Protein AF-A0A2Z6NM88-F1 (afdb_monomer_lite)

Structure (mmCIF, N/CA/C/O backbone):
data_AF-A0A2Z6NM88-F1
#
_entry.id   AF-A0A2Z6NM88-F1
#
loop_
_atom_site.group_PDB
_atom_site.id
_atom_site.type_symbol
_atom_site.label_atom_id
_atom_site.label_alt_id
_atom_site.label_comp_id
_atom_site.label_asym_id
_atom_site.label_entity_id
_atom_site.label_seq_id
_atom_site.pdbx_PDB_ins_code
_atom_site.Cartn_x
_atom_site.Cartn_y
_atom_site.Cartn_z
_atom_site.occupancy
_atom_site.B_iso_or_equiv
_atom_site.auth_seq_id
_atom_site.auth_comp_id
_atom_site.auth_asym_id
_atom_site.auth_atom_id
_atom_site.pdbx_PDB_model_num
ATOM 1 N N . MET A 1 1 ? -2.345 -13.413 14.973 1.00 32.59 1 MET A N 1
ATOM 2 C CA . MET A 1 1 ? -2.872 -14.094 13.772 1.00 32.59 1 MET A CA 1
ATOM 3 C C . MET A 1 1 ? -1.934 -13.767 12.623 1.00 32.59 1 MET A C 1
ATOM 5 O O . MET A 1 1 ? -1.851 -12.606 12.249 1.00 32.59 1 MET A O 1
ATOM 9 N N . LYS A 1 2 ? -1.130 -14.736 12.167 1.00 24.94 2 LYS A N 1
ATOM 10 C CA . LYS A 1 2 ? -0.251 -14.564 11.001 1.00 24.94 2 LYS A CA 1
ATOM 11 C C . LYS A 1 2 ? -1.154 -14.510 9.769 1.00 24.94 2 LYS A C 1
ATOM 13 O O . LYS A 1 2 ? -1.840 -15.488 9.492 1.00 24.94 2 LYS A O 1
ATOM 18 N N . SER A 1 3 ? -1.208 -13.373 9.083 1.00 33.69 3 SER A N 1
ATOM 19 C CA . SER A 1 3 ? -1.863 -13.277 7.782 1.00 33.69 3 SER A CA 1
ATOM 20 C C . SER A 1 3 ? -1.026 -14.078 6.792 1.00 33.69 3 SER A C 1
ATOM 22 O O . SER A 1 3 ? 0.010 -13.599 6.333 1.00 33.69 3 SER A O 1
ATOM 24 N N . GLN A 1 4 ? -1.430 -15.320 6.513 1.00 36.69 4 GLN A N 1
ATOM 25 C CA . GLN A 1 4 ? -1.002 -15.981 5.288 1.00 36.69 4 GLN A CA 1
ATOM 26 C C . GLN A 1 4 ? -1.404 -15.052 4.150 1.00 36.69 4 GLN A C 1
ATOM 28 O O . GLN A 1 4 ? -2.580 -14.725 3.990 1.00 36.69 4 GLN A O 1
ATOM 33 N N . GLN A 1 5 ? -0.397 -14.550 3.449 1.00 42.50 5 GLN A N 1
ATOM 34 C CA . GLN A 1 5 ? -0.547 -13.806 2.216 1.00 42.50 5 GLN A CA 1
ATOM 35 C C . GLN A 1 5 ? -1.149 -14.801 1.221 1.00 42.50 5 GLN A C 1
ATOM 37 O O . GLN A 1 5 ? -0.443 -15.602 0.621 1.00 42.50 5 GLN A O 1
ATOM 42 N N . VAL A 1 6 ? -2.480 -14.876 1.192 1.00 43.03 6 VAL A N 1
ATOM 43 C CA . VAL A 1 6 ? -3.193 -15.637 0.173 1.00 43.03 6 VAL A CA 1
ATOM 44 C C . VAL A 1 6 ? -2.813 -14.971 -1.138 1.00 43.03 6 VAL A C 1
ATOM 46 O O . VAL A 1 6 ? -2.945 -13.751 -1.255 1.00 43.03 6 VAL A O 1
ATOM 49 N N . ASP A 1 7 ? -2.294 -15.765 -2.067 1.00 54.38 7 ASP A N 1
ATOM 50 C CA . ASP A 1 7 ? -1.793 -15.364 -3.383 1.00 54.38 7 ASP A CA 1
ATOM 51 C C . ASP A 1 7 ? -2.970 -14.949 -4.289 1.00 54.38 7 ASP A C 1
ATOM 53 O O . ASP A 1 7 ? -3.319 -15.575 -5.287 1.00 54.38 7 ASP A O 1
ATOM 57 N N . VAL A 1 8 ? -3.712 -13.936 -3.845 1.00 58.94 8 VAL A N 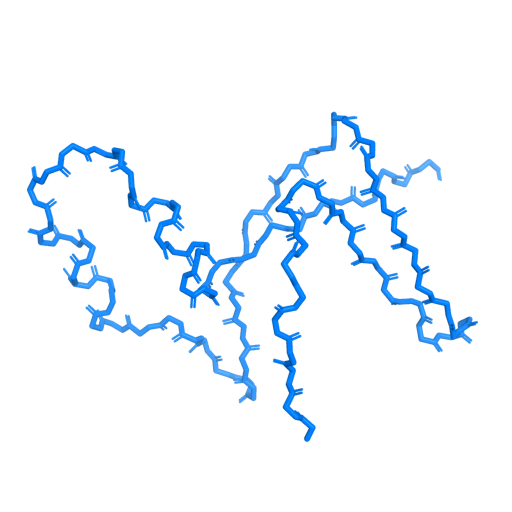1
ATOM 58 C CA . VAL A 1 8 ? -4.860 -13.390 -4.553 1.00 58.94 8 VAL A CA 1
ATOM 59 C C . VAL A 1 8 ? -4.302 -12.463 -5.619 1.00 58.94 8 VAL A C 1
ATOM 61 O O . VAL A 1 8 ? -3.696 -11.439 -5.303 1.00 58.94 8 VAL A O 1
ATOM 64 N N . ASN A 1 9 ? -4.515 -12.830 -6.883 1.00 61.44 9 ASN A N 1
ATOM 65 C CA . ASN A 1 9 ? -4.130 -12.013 -8.028 1.00 61.44 9 ASN A CA 1
ATOM 66 C C . ASN A 1 9 ? -4.643 -10.569 -7.842 1.00 61.44 9 ASN A C 1
ATOM 68 O O . ASN A 1 9 ? -5.790 -10.362 -7.442 1.00 61.44 9 ASN A O 1
ATOM 72 N N . THR A 1 10 ? -3.816 -9.566 -8.162 1.00 64.81 10 THR A N 1
ATOM 73 C CA . THR A 1 10 ? -4.121 -8.125 -7.978 1.00 64.81 10 THR A CA 1
ATOM 74 C C . THR A 1 10 ? -5.390 -7.689 -8.737 1.00 64.81 10 THR A C 1
ATOM 76 O O . THR A 1 10 ? -5.986 -6.642 -8.469 1.00 64.81 10 THR A O 1
ATOM 79 N N . GLU A 1 11 ? -5.833 -8.501 -9.694 1.00 67.56 11 GLU A N 1
ATOM 80 C CA . GLU A 1 11 ? -7.056 -8.312 -10.474 1.00 67.56 11 GLU A CA 1
ATOM 81 C C . GLU A 1 11 ? -8.342 -8.649 -9.705 1.00 67.56 11 GLU A C 1
ATOM 83 O O . GLU A 1 11 ? -9.420 -8.162 -10.056 1.00 67.56 11 GLU A O 1
ATOM 88 N N . VAL A 1 12 ? -8.240 -9.430 -8.630 1.00 70.75 12 VAL A N 1
ATOM 89 C CA . VAL A 1 12 ? -9.377 -9.879 -7.830 1.00 70.75 12 VAL A CA 1
ATOM 90 C C . VAL A 1 12 ? -9.606 -8.908 -6.673 1.00 70.75 12 VAL A C 1
ATOM 92 O O . VAL A 1 12 ? -8.760 -8.712 -5.805 1.00 70.75 12 VAL A O 1
ATOM 95 N N . GLY A 1 13 ? -10.784 -8.285 -6.645 1.00 72.94 13 GLY A N 1
ATOM 96 C CA . GLY A 1 13 ? -11.186 -7.400 -5.553 1.00 72.94 13 GLY A CA 1
ATOM 97 C C . GLY A 1 13 ? -11.919 -8.177 -4.465 1.00 72.94 13 GLY A C 1
ATOM 98 O O . GLY A 1 13 ? -12.943 -8.790 -4.753 1.00 72.94 13 GLY A O 1
ATOM 99 N N . VAL A 1 14 ? -11.449 -8.109 -3.219 1.00 77.56 14 VAL A N 1
ATOM 100 C CA . VAL A 1 14 ? -12.114 -8.732 -2.064 1.00 77.56 14 VAL A CA 1
ATOM 101 C C . VAL A 1 14 ? -12.650 -7.644 -1.139 1.00 77.56 14 VAL A C 1
ATOM 103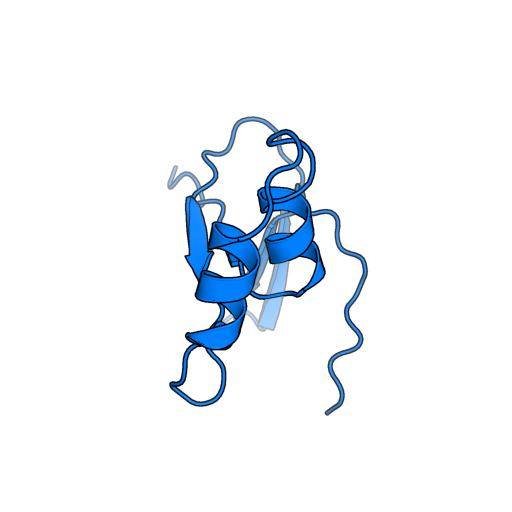 O O . VAL A 1 14 ? -11.913 -6.755 -0.718 1.00 77.56 14 VAL A O 1
ATOM 106 N N . VAL A 1 15 ? -13.941 -7.705 -0.817 1.00 81.06 15 VAL A N 1
ATOM 107 C CA . VAL A 1 15 ? -14.600 -6.774 0.106 1.00 81.06 15 VAL A CA 1
ATOM 108 C C . VAL A 1 15 ? -15.201 -7.565 1.255 1.00 81.06 15 VAL A C 1
ATOM 110 O O . VAL A 1 15 ? -16.035 -8.440 1.036 1.00 81.06 15 VAL A O 1
ATOM 113 N N . ARG A 1 16 ? -14.806 -7.237 2.486 1.00 81.00 16 ARG A N 1
ATOM 114 C CA . ARG A 1 16 ? -15.426 -7.791 3.691 1.00 81.00 16 ARG A CA 1
ATOM 115 C C . ARG A 1 16 ? -16.543 -6.873 4.166 1.00 81.00 16 ARG A C 1
ATOM 117 O O . ARG A 1 16 ? -16.293 -5.718 4.502 1.00 81.00 16 ARG A O 1
ATOM 124 N N . ASP A 1 17 ? -17.750 -7.412 4.230 1.00 81.81 17 ASP A N 1
ATOM 125 C CA . ASP A 1 17 ? -18.899 -6.761 4.841 1.00 81.81 17 ASP A CA 1
ATOM 126 C C . ASP A 1 17 ? -19.006 -7.222 6.302 1.00 81.81 17 ASP A C 1
ATOM 128 O O . ASP A 1 17 ? -19.327 -8.375 6.591 1.00 81.81 17 ASP A O 1
ATOM 132 N N . VAL A 1 18 ? -18.654 -6.343 7.243 1.00 84.12 18 VAL A N 1
ATOM 133 C CA . VAL A 1 18 ? -18.598 -6.699 8.673 1.00 84.12 18 VAL A CA 1
ATOM 134 C C . VAL A 1 18 ? -19.999 -6.848 9.266 1.00 84.12 18 VAL A C 1
ATOM 136 O O . VAL A 1 18 ? -20.200 -7.711 10.119 1.00 84.12 18 VAL A O 1
ATOM 139 N N . GLY A 1 19 ? -20.961 -6.046 8.800 1.00 87.69 19 GLY A N 1
ATOM 140 C CA . GLY A 1 19 ? -22.337 -6.082 9.293 1.00 87.69 19 GLY A CA 1
ATOM 141 C C . GLY A 1 19 ? -23.053 -7.358 8.870 1.00 87.69 19 GLY A C 1
ATOM 142 O O . GLY A 1 19 ? -23.680 -8.018 9.694 1.00 87.69 19 GLY A O 1
ATOM 143 N N . LEU A 1 20 ? -22.880 -7.750 7.607 1.00 90.62 20 LEU A N 1
ATOM 144 C CA . LEU A 1 20 ? -23.480 -8.970 7.060 1.00 90.62 20 LEU A CA 1
ATOM 145 C C . LEU A 1 20 ? -22.655 -10.232 7.341 1.00 90.62 20 LEU A C 1
ATOM 147 O O . LEU A 1 20 ? -23.115 -11.337 7.079 1.00 90.62 20 LEU A O 1
ATOM 151 N N . ARG A 1 21 ? -21.444 -10.083 7.897 1.00 88.25 21 ARG A N 1
ATOM 152 C CA . ARG A 1 21 ? -20.465 -11.170 8.087 1.00 88.25 21 ARG A CA 1
ATOM 153 C C . ARG A 1 21 ? -20.132 -11.903 6.781 1.00 88.25 21 ARG A C 1
ATOM 155 O O . ARG A 1 21 ? -19.791 -13.082 6.796 1.00 88.25 21 ARG A O 1
ATOM 162 N N . GLU A 1 22 ? -20.173 -11.187 5.663 1.00 87.44 22 GLU A N 1
ATOM 163 C CA . GLU A 1 22 ? -19.933 -11.723 4.324 1.00 87.44 22 GLU A CA 1
ATOM 164 C C . GLU A 1 22 ? -18.572 -11.290 3.774 1.00 87.44 22 GLU A C 1
ATOM 166 O O . GLU A 1 22 ? -18.031 -10.229 4.102 1.00 87.44 22 GLU A O 1
ATOM 171 N N . VAL A 1 23 ? -18.036 -12.097 2.862 1.00 83.56 23 VAL A N 1
ATOM 172 C CA . VAL A 1 23 ? -16.904 -11.731 2.008 1.00 83.56 23 VAL A CA 1
ATOM 173 C C . VAL A 1 23 ? -17.380 -11.792 0.563 1.00 83.56 23 VAL A C 1
ATOM 175 O O . VAL A 1 23 ? -17.884 -12.817 0.116 1.00 83.56 23 VAL A O 1
ATOM 178 N N . ARG A 1 24 ? -17.226 -10.691 -0.172 1.00 84.31 24 ARG A N 1
ATOM 179 C CA . ARG A 1 24 ? -17.596 -10.585 -1.587 1.00 84.31 24 ARG A CA 1
ATOM 180 C C . ARG A 1 24 ? -16.333 -10.542 -2.431 1.00 84.31 24 ARG A C 1
ATOM 182 O O . ARG A 1 24 ? -15.476 -9.685 -2.211 1.00 84.31 24 ARG A O 1
ATOM 189 N N . ILE A 1 25 ? -16.232 -11.463 -3.383 1.00 82.44 25 ILE A N 1
ATOM 190 C CA . ILE A 1 25 ? -15.107 -11.584 -4.310 1.00 82.44 25 ILE A CA 1
ATOM 191 C C . ILE A 1 25 ? -15.581 -11.118 -5.683 1.00 82.44 25 ILE A C 1
ATOM 193 O O . ILE A 1 25 ? -16.620 -11.553 -6.170 1.00 82.44 25 ILE A O 1
ATOM 197 N N . TYR A 1 26 ? -14.819 -10.219 -6.291 1.00 77.12 26 TYR A N 1
ATOM 198 C CA . TYR A 1 26 ? -15.136 -9.594 -7.565 1.00 77.12 26 TYR A CA 1
ATOM 199 C C . TYR A 1 26 ? -14.006 -9.847 -8.562 1.00 77.12 26 TYR A C 1
ATOM 201 O O . TYR A 1 26 ? -12.879 -9.384 -8.348 1.00 77.12 26 TYR A O 1
ATOM 209 N N . THR A 1 27 ? -14.319 -10.526 -9.663 1.00 74.38 27 THR A N 1
ATOM 210 C CA . THR A 1 27 ? -13.396 -10.863 -10.763 1.00 74.38 27 THR A CA 1
ATOM 211 C C . THR A 1 27 ? -13.724 -10.120 -12.063 1.00 74.38 27 THR A C 1
ATOM 213 O O . THR A 1 27 ? -13.119 -10.379 -13.095 1.00 74.38 27 THR A O 1
ATOM 216 N N . ASP A 1 28 ? -14.670 -9.179 -12.033 1.00 73.00 28 ASP A N 1
ATOM 217 C CA . ASP A 1 28 ? -15.126 -8.431 -13.201 1.00 73.00 28 ASP A CA 1
ATOM 218 C C . ASP A 1 28 ? -14.051 -7.473 -1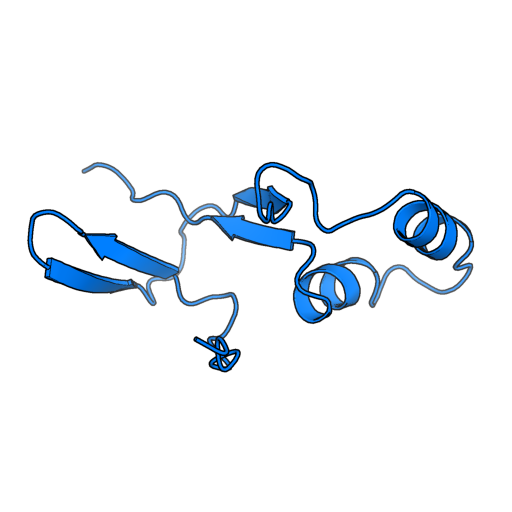3.742 1.00 73.00 28 ASP A C 1
ATOM 220 O O . ASP A 1 28 ? -13.435 -6.695 -12.995 1.00 73.00 28 ASP A O 1
ATOM 224 N N . TYR A 1 29 ? -13.855 -7.536 -15.062 1.00 64.38 29 TYR A N 1
ATOM 225 C CA . TYR A 1 29 ? -12.994 -6.658 -15.852 1.00 64.38 29 TYR A CA 1
ATOM 226 C C . TYR A 1 29 ? -13.618 -5.252 -16.000 1.00 64.38 29 TYR A C 1
ATOM 228 O O . TYR A 1 29 ? -14.834 -5.090 -15.954 1.00 64.38 29 TYR A O 1
ATOM 236 N N . GLY A 1 30 ? -12.794 -4.210 -16.178 1.00 69.81 30 GLY A N 1
ATOM 237 C CA . GLY A 1 30 ? -13.264 -2.839 -16.468 1.00 69.81 30 GLY A CA 1
ATOM 238 C C . GLY A 1 30 ? -13.473 -1.902 -15.266 1.00 69.81 30 GLY A C 1
ATOM 239 O O . GLY A 1 30 ? -13.880 -0.754 -15.436 1.00 69.81 30 GLY A O 1
ATOM 240 N N . ARG A 1 31 ? -13.161 -2.330 -14.038 1.00 71.06 31 ARG A N 1
ATOM 241 C CA . ARG A 1 31 ? -13.179 -1.447 -12.854 1.00 71.06 31 ARG A CA 1
ATOM 242 C C . ARG A 1 31 ? -11.963 -0.515 -12.842 1.00 71.06 31 ARG A C 1
ATOM 244 O O . ARG A 1 31 ? -10.847 -0.987 -13.016 1.00 71.06 31 ARG A O 1
ATOM 251 N N . CYS A 1 32 ? -12.110 0.777 -12.547 1.00 71.19 32 CYS A N 1
ATOM 252 C CA . CYS A 1 32 ? -10.941 1.656 -12.388 1.00 71.19 32 CYS A CA 1
ATOM 253 C C . CYS A 1 32 ? -10.098 1.241 -11.164 1.00 71.19 32 CYS A C 1
ATOM 255 O O . CYS A 1 32 ? -10.624 1.122 -10.053 1.00 71.19 32 CYS A O 1
ATOM 257 N N . SER A 1 33 ? -8.793 1.041 -11.359 1.00 74.94 33 SER A N 1
ATOM 258 C CA . SER A 1 33 ? -7.813 0.771 -10.301 1.00 74.94 33 SER A CA 1
ATOM 259 C C . SER A 1 33 ? -7.323 2.069 -9.660 1.00 74.94 33 SER A C 1
ATOM 261 O O . SER A 1 33 ? -6.888 2.981 -10.361 1.00 74.94 33 SER A O 1
ATOM 263 N N . ARG A 1 34 ? -7.370 2.158 -8.326 1.00 82.00 34 ARG A N 1
ATOM 264 C CA . ARG A 1 34 ? -6.733 3.233 -7.551 1.00 82.00 34 ARG A CA 1
ATOM 265 C C . ARG A 1 34 ? -5.675 2.631 -6.629 1.00 82.00 34 ARG A C 1
ATOM 267 O O . ARG A 1 34 ? -6.054 1.958 -5.670 1.00 82.00 34 ARG A O 1
ATOM 274 N N . PRO A 1 35 ? -4.379 2.822 -6.905 1.00 86.00 35 PRO A N 1
ATOM 275 C CA . PRO A 1 35 ? -3.346 2.338 -6.009 1.00 86.00 35 PRO A CA 1
ATOM 276 C C . PRO A 1 35 ? -3.306 3.158 -4.722 1.00 86.00 35 PRO A C 1
ATOM 278 O O . PRO A 1 35 ? -3.412 4.383 -4.751 1.00 86.00 35 PRO A O 1
ATOM 281 N N . LEU A 1 36 ? -3.148 2.469 -3.598 1.00 88.81 36 LEU A N 1
ATOM 282 C CA . LEU A 1 36 ? -3.068 3.045 -2.263 1.00 88.81 36 LEU A CA 1
ATOM 283 C C . LEU A 1 36 ? -1.896 2.425 -1.504 1.00 88.81 36 LEU A C 1
ATOM 285 O O . LEU A 1 36 ? -1.623 1.229 -1.640 1.00 88.81 36 LEU A O 1
ATOM 289 N N . PHE A 1 37 ? -1.236 3.223 -0.666 1.00 92.06 37 PHE A N 1
ATOM 290 C CA . PHE A 1 37 ? -0.219 2.712 0.247 1.00 92.06 37 PHE A CA 1
ATOM 291 C C . PHE A 1 37 ? -0.846 1.902 1.375 1.00 92.06 37 PHE A C 1
ATOM 293 O O . PHE A 1 37 ? -1.893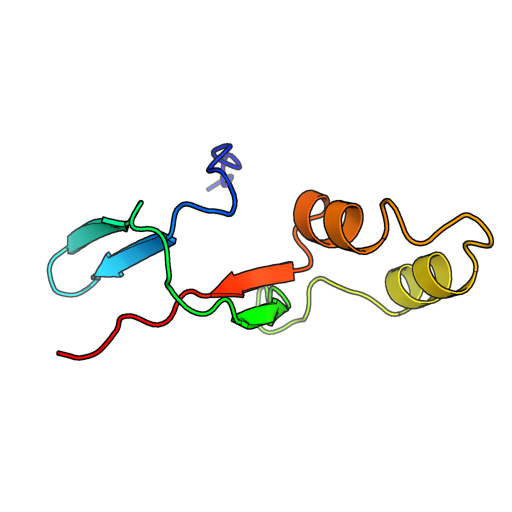 2.264 1.916 1.00 92.06 37 PHE A O 1
ATOM 300 N N . ILE A 1 38 ? -0.169 0.822 1.752 1.00 90.44 38 ILE A N 1
ATOM 301 C CA . ILE A 1 38 ? -0.596 -0.020 2.862 1.00 90.44 38 ILE A CA 1
ATOM 302 C C . ILE A 1 38 ? -0.141 0.611 4.183 1.00 90.44 38 ILE A C 1
ATOM 304 O O . ILE A 1 38 ? 1.006 1.041 4.345 1.00 90.44 38 ILE A O 1
ATOM 308 N N . VAL A 1 39 ? -1.074 0.664 5.132 1.00 91.81 39 VAL A N 1
ATOM 309 C CA . VAL A 1 39 ? -0.879 1.180 6.487 1.00 91.81 39 VAL A CA 1
ATOM 310 C C . VAL A 1 39 ? -1.060 0.031 7.473 1.00 91.81 39 VAL A C 1
ATOM 312 O O . VAL A 1 39 ? -2.067 -0.669 7.419 1.00 91.81 39 VAL A O 1
ATOM 315 N N . ASP A 1 40 ? -0.118 -0.124 8.401 1.00 91.25 40 ASP A N 1
ATOM 316 C CA . ASP A 1 40 ? -0.241 -1.010 9.562 1.00 91.25 40 ASP A CA 1
ATOM 317 C C . ASP A 1 40 ? -0.075 -0.197 10.848 1.00 91.25 40 ASP A C 1
ATOM 319 O O . ASP A 1 40 ? 0.811 0.653 10.945 1.00 91.25 40 ASP A O 1
ATOM 323 N N . LYS A 1 41 ? -0.942 -0.430 11.840 1.00 92.88 41 LYS A N 1
ATOM 324 C CA . LYS A 1 41 ? -0.935 0.277 13.139 1.00 92.88 41 LYS A CA 1
ATOM 325 C C . LYS A 1 41 ? -0.742 1.798 13.006 1.00 92.88 41 LYS A C 1
ATOM 327 O O . LYS A 1 41 ? 0.107 2.385 13.673 1.00 92.88 41 LYS A O 1
ATOM 332 N N . GLN A 1 42 ? -1.521 2.427 12.121 1.00 92.19 42 GLN A N 1
ATOM 333 C CA . GLN A 1 42 ? -1.472 3.873 11.836 1.00 92.19 42 GLN A CA 1
ATOM 334 C C . GLN A 1 42 ? -0.120 4.382 11.296 1.00 92.19 42 GLN A C 1
ATOM 336 O O . GLN A 1 42 ? 0.176 5.572 11.374 1.00 92.19 42 GLN A O 1
ATOM 341 N N . ARG A 1 43 ? 0.715 3.506 10.728 1.00 92.44 43 ARG A N 1
ATOM 342 C CA . ARG A 1 43 ? 1.981 3.869 10.083 1.00 92.44 43 ARG A CA 1
ATOM 343 C C . ARG A 1 43 ? 2.044 3.297 8.672 1.00 92.44 43 ARG A C 1
ATOM 345 O O . ARG A 1 43 ? 1.622 2.170 8.433 1.00 92.44 43 ARG A O 1
ATOM 352 N N . LEU A 1 44 ? 2.585 4.073 7.735 1.00 93.75 44 LEU A N 1
ATOM 353 C CA . LEU A 1 44 ? 2.865 3.591 6.382 1.00 93.75 44 LEU A CA 1
ATOM 354 C C . LEU A 1 44 ? 3.897 2.458 6.438 1.00 93.75 44 LEU A C 1
ATOM 356 O O . LEU A 1 44 ? 4.890 2.562 7.162 1.00 93.75 44 LEU A O 1
ATOM 360 N N . LEU A 1 45 ? 3.666 1.390 5.671 1.00 92.88 45 LEU A N 1
ATOM 361 C CA . LEU A 1 45 ? 4.629 0.291 5.564 1.00 92.88 45 LEU A CA 1
ATOM 362 C C . LEU A 1 45 ? 5.867 0.678 4.746 1.00 92.88 45 LEU A C 1
ATOM 364 O O . LEU A 1 45 ? 6.973 0.264 5.090 1.00 92.88 45 LEU A O 1
ATOM 368 N N . ILE A 1 46 ? 5.689 1.499 3.708 1.00 93.62 46 ILE A N 1
ATOM 369 C CA . ILE A 1 46 ? 6.792 2.049 2.915 1.00 93.62 46 ILE A CA 1
ATOM 370 C C . ILE A 1 46 ? 7.589 3.076 3.731 1.00 93.62 46 ILE A C 1
ATOM 372 O O . ILE A 1 46 ? 7.015 3.949 4.389 1.00 93.62 46 ILE A O 1
ATOM 376 N N . LYS A 1 47 ? 8.922 2.994 3.691 1.00 94.25 47 LYS A N 1
ATOM 377 C CA . LYS A 1 47 ? 9.829 3.896 4.414 1.00 94.25 47 LYS A CA 1
ATOM 378 C C . LYS A 1 47 ? 10.704 4.696 3.453 1.00 94.25 47 LYS A C 1
ATOM 380 O O . LYS A 1 47 ? 10.853 4.368 2.281 1.00 94.25 47 LYS A O 1
ATOM 385 N N . LYS A 1 48 ? 11.365 5.734 3.983 1.00 93.12 48 LYS A N 1
ATOM 386 C CA . LYS A 1 48 ? 12.302 6.575 3.213 1.00 93.12 48 LYS A CA 1
ATOM 387 C C . LYS A 1 48 ? 13.419 5.772 2.537 1.00 93.12 48 LYS A C 1
ATOM 389 O O . LYS A 1 48 ? 13.790 6.105 1.420 1.00 93.12 48 LYS A O 1
ATOM 394 N N . LYS A 1 49 ? 13.919 4.711 3.185 1.00 90.88 49 LYS A N 1
ATOM 395 C CA . LYS A 1 49 ? 14.934 3.826 2.591 1.00 90.88 49 LYS A CA 1
ATOM 396 C C . LYS A 1 49 ? 14.438 3.186 1.290 1.00 90.88 49 LYS A C 1
ATOM 398 O O . LYS A 1 49 ? 15.172 3.164 0.316 1.00 90.88 49 LYS A O 1
ATOM 403 N N . ASP A 1 50 ? 13.175 2.756 1.260 1.00 89.06 50 ASP A N 1
ATOM 404 C CA . ASP A 1 50 ? 12.595 2.051 0.118 1.00 89.06 50 ASP A CA 1
ATOM 405 C C . ASP A 1 50 ? 12.406 3.029 -1.049 1.00 89.06 50 ASP A C 1
ATOM 407 O O . ASP A 1 50 ? 12.639 2.684 -2.201 1.00 89.06 50 ASP A O 1
ATOM 411 N N . ILE A 1 51 ? 12.059 4.287 -0.746 1.00 89.31 51 ILE A N 1
ATOM 412 C CA . ILE A 1 51 ? 11.995 5.376 -1.733 1.00 89.31 51 ILE A CA 1
ATOM 413 C C . ILE A 1 51 ? 13.381 5.649 -2.326 1.00 89.31 51 ILE A C 1
ATOM 415 O O . ILE A 1 51 ? 13.505 5.815 -3.537 1.00 89.31 51 ILE A O 1
ATOM 419 N N . HIS A 1 52 ? 14.422 5.673 -1.494 1.00 89.44 52 HIS A N 1
ATOM 420 C CA . HIS A 1 52 ? 15.784 5.908 -1.960 1.00 89.44 52 HIS A CA 1
ATOM 421 C C . HIS A 1 52 ? 16.298 4.756 -2.832 1.00 89.44 52 HIS A C 1
ATOM 423 O O . HIS A 1 52 ? 16.830 5.000 -3.911 1.00 89.44 52 HIS A O 1
ATOM 429 N N . GLU A 1 53 ? 16.055 3.508 -2.420 1.00 85.94 53 GLU A N 1
ATOM 430 C CA . GLU A 1 53 ? 16.355 2.310 -3.216 1.00 85.94 53 GLU A CA 1
ATOM 431 C C . GLU A 1 53 ? 15.635 2.325 -4.570 1.00 85.94 53 GLU A C 1
ATOM 433 O O . GLU A 1 53 ? 16.214 1.918 -5.573 1.00 85.94 53 GLU A O 1
ATOM 438 N N . LEU A 1 54 ? 14.388 2.809 -4.631 1.00 84.75 54 LEU A N 1
ATOM 439 C CA . LEU A 1 54 ? 13.701 3.002 -5.909 1.00 84.75 54 LEU A CA 1
ATOM 440 C C . LEU A 1 54 ? 14.426 4.051 -6.754 1.00 84.75 54 LEU A C 1
ATOM 442 O O . LEU A 1 54 ? 14.694 3.807 -7.923 1.00 84.75 54 LEU A O 1
ATOM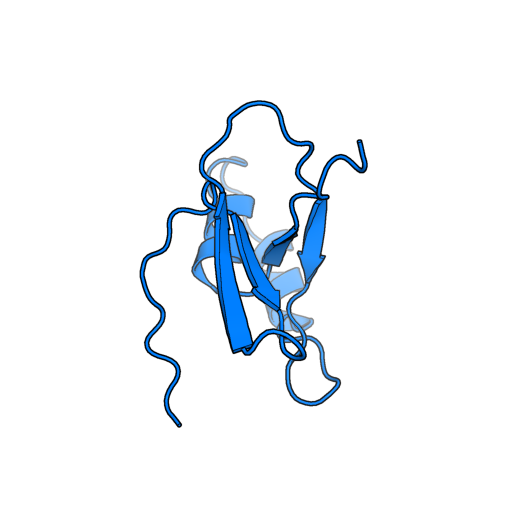 446 N N . GLN A 1 55 ? 14.739 5.215 -6.184 1.00 84.12 55 GLN A N 1
ATOM 447 C CA . GLN A 1 55 ? 15.355 6.333 -6.907 1.00 84.12 55 GLN A CA 1
ATOM 448 C C . GLN A 1 55 ? 16.741 6.008 -7.477 1.00 84.12 55 GLN A C 1
ATOM 450 O O . GLN A 1 55 ? 17.056 6.508 -8.548 1.00 84.12 55 GLN A O 1
ATOM 455 N N . GLN A 1 56 ? 17.530 5.171 -6.798 1.00 81.69 56 GLN A N 1
ATOM 456 C CA . GLN A 1 56 ? 18.888 4.800 -7.215 1.00 81.69 56 GLN A CA 1
ATOM 457 C C . GLN A 1 56 ? 18.959 3.719 -8.306 1.00 81.69 56 GLN A C 1
ATOM 459 O O . GLN A 1 56 ? 20.042 3.435 -8.807 1.00 81.69 56 GLN A O 1
ATOM 464 N N . ARG A 1 57 ? 17.850 3.055 -8.652 1.00 74.62 57 ARG A N 1
ATOM 465 C CA . ARG A 1 57 ? 17.869 2.003 -9.680 1.00 74.62 57 ARG A CA 1
ATOM 466 C C . ARG A 1 57 ? 17.951 2.622 -11.079 1.00 74.62 57 ARG A C 1
ATOM 468 O O . ARG A 1 57 ? 16.968 3.207 -11.533 1.00 74.62 57 ARG A O 1
ATOM 475 N N . ASP A 1 58 ? 19.096 2.422 -11.735 1.00 66.94 58 ASP A N 1
ATOM 476 C CA . ASP A 1 58 ? 19.406 2.876 -13.104 1.00 66.94 58 ASP A CA 1
ATOM 477 C C . ASP A 1 58 ? 18.788 2.005 -14.215 1.00 66.94 58 ASP A C 1
ATOM 479 O O . ASP A 1 58 ? 18.735 2.416 -15.373 1.00 66.94 58 ASP A O 1
ATOM 483 N N . SER A 1 59 ? 18.317 0.794 -13.899 1.00 61.88 59 SER A N 1
ATOM 484 C CA . SER A 1 59 ? 17.756 -0.126 -14.893 1.00 61.88 59 SER A CA 1
ATOM 485 C C . SER A 1 59 ? 16.268 0.131 -15.159 1.00 61.88 59 SER A C 1
ATOM 487 O O . SER A 1 59 ? 15.498 0.369 -14.226 1.00 61.88 59 SER A O 1
ATOM 489 N N . THR A 1 60 ? 15.920 0.035 -16.445 1.00 60.66 60 THR A N 1
ATOM 490 C CA . THR A 1 60 ? 14.626 0.136 -17.141 1.00 60.66 60 THR A CA 1
ATOM 491 C C . THR A 1 60 ? 13.384 -0.060 -16.263 1.00 60.66 60 THR A C 1
ATOM 493 O O . THR A 1 60 ? 13.331 -0.961 -15.435 1.00 60.66 60 THR A O 1
ATOM 496 N N . GLU A 1 61 ? 12.356 0.768 -16.475 1.00 61.12 61 GLU A N 1
ATOM 497 C CA . GLU A 1 61 ? 11.129 0.879 -15.660 1.00 61.12 61 GLU A CA 1
ATOM 498 C C . GLU A 1 61 ? 10.359 -0.431 -15.382 1.00 61.12 61 GLU A C 1
ATOM 500 O O . GLU A 1 61 ? 9.526 -0.484 -14.468 1.00 61.12 61 GLU A O 1
ATOM 505 N N . GLU A 1 62 ? 10.655 -1.496 -16.127 1.00 58.50 62 GLU A N 1
ATOM 506 C CA . GLU A 1 62 ? 10.140 -2.848 -15.931 1.00 58.50 62 GLU A CA 1
ATOM 507 C C . GLU A 1 62 ? 10.593 -3.413 -14.578 1.00 58.50 62 GLU A C 1
ATOM 509 O O . GLU A 1 62 ? 11.728 -3.840 -14.388 1.00 58.50 62 GLU A O 1
ATOM 514 N N . GLY A 1 63 ? 9.686 -3.401 -13.602 1.00 63.88 63 GLY A N 1
ATOM 515 C CA . GLY A 1 63 ? 9.917 -4.020 -12.296 1.00 63.88 63 GLY A CA 1
ATOM 516 C C . GLY A 1 63 ? 9.659 -3.105 -11.104 1.00 63.88 63 GLY A C 1
ATOM 517 O O . GLY A 1 63 ? 9.339 -3.586 -10.021 1.00 63.88 63 GLY A O 1
ATOM 518 N N . ARG A 1 64 ? 9.731 -1.774 -11.269 1.00 78.50 64 ARG A N 1
ATOM 519 C CA . ARG A 1 64 ? 9.611 -0.838 -10.129 1.00 78.50 64 ARG A CA 1
ATOM 520 C C . ARG A 1 64 ? 8.241 -0.917 -9.468 1.00 78.50 64 ARG A C 1
ATOM 522 O O . ARG A 1 64 ? 8.146 -0.960 -8.246 1.00 78.50 64 ARG A O 1
ATOM 529 N N . TRP A 1 65 ? 7.182 -0.947 -10.274 1.00 82.50 65 TRP A N 1
ATOM 530 C CA . TRP A 1 65 ? 5.817 -1.037 -9.764 1.00 82.50 65 TRP A CA 1
ATOM 531 C C . TRP A 1 65 ? 5.496 -2.422 -9.204 1.00 82.50 65 TRP A C 1
ATOM 533 O O . TRP A 1 65 ? 4.995 -2.537 -8.085 1.00 82.50 65 TRP A O 1
ATOM 543 N N . SER A 1 66 ? 5.811 -3.474 -9.962 1.00 82.12 66 SER A N 1
ATOM 544 C CA . SER A 1 66 ? 5.577 -4.859 -9.551 1.00 82.12 66 SER A CA 1
ATOM 545 C C . SER A 1 66 ? 6.299 -5.187 -8.248 1.00 82.12 66 SER A C 1
ATOM 547 O O . SER A 1 66 ? 5.699 -5.806 -7.380 1.00 82.12 66 SER A O 1
ATOM 549 N N . ASP A 1 67 ? 7.518 -4.687 -8.042 1.00 84.69 67 ASP A N 1
ATOM 550 C CA . ASP A 1 67 ? 8.252 -4.872 -6.788 1.00 84.69 67 ASP A CA 1
ATOM 551 C C . ASP A 1 67 ? 7.536 -4.241 -5.590 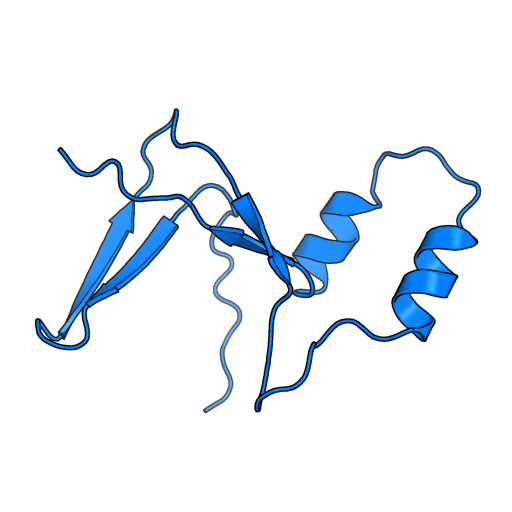1.00 84.69 67 ASP A C 1
ATOM 553 O O . ASP A 1 67 ? 7.524 -4.821 -4.505 1.00 84.69 67 ASP A O 1
ATOM 557 N N . LEU A 1 68 ? 6.922 -3.065 -5.756 1.00 87.00 68 LEU A N 1
ATOM 558 C CA . LEU A 1 68 ? 6.173 -2.399 -4.683 1.00 87.00 68 LEU A CA 1
ATOM 559 C C . LEU A 1 68 ? 4.892 -3.146 -4.319 1.00 87.00 68 LEU A C 1
ATOM 561 O O . LEU A 1 68 ? 4.519 -3.189 -3.142 1.00 87.00 68 LEU A O 1
ATOM 565 N N . VAL A 1 69 ? 4.233 -3.730 -5.319 1.00 86.38 69 VAL A N 1
ATOM 566 C CA . VAL A 1 69 ? 3.055 -4.579 -5.121 1.00 86.38 69 VAL A CA 1
ATOM 567 C C . VAL A 1 69 ? 3.464 -5.884 -4.434 1.00 86.38 69 VAL A C 1
ATOM 569 O O . VAL A 1 69 ? 2.902 -6.219 -3.394 1.00 86.38 69 VAL A O 1
ATOM 572 N N . SER A 1 70 ? 4.505 -6.561 -4.925 1.00 84.69 70 SER A N 1
ATOM 573 C CA . SER A 1 70 ? 5.019 -7.817 -4.359 1.00 84.69 70 SER A CA 1
ATOM 574 C C . SER A 1 70 ? 5.542 -7.657 -2.929 1.00 84.69 70 SER A C 1
ATOM 576 O O . SER A 1 70 ? 5.288 -8.506 -2.077 1.00 84.69 70 SER A O 1
ATOM 578 N N . LYS A 1 71 ? 6.216 -6.539 -2.617 1.00 86.25 71 LYS A N 1
ATOM 579 C CA . LYS A 1 71 ? 6.649 -6.197 -1.246 1.00 86.25 71 LYS A CA 1
ATOM 580 C C . LYS A 1 71 ? 5.483 -5.838 -0.313 1.00 86.25 71 LYS A C 1
ATOM 582 O O . LYS A 1 71 ? 5.702 -5.670 0.885 1.00 86.25 71 LYS A O 1
ATOM 587 N N . GLY A 1 72 ? 4.261 -5.689 -0.832 1.00 87.62 72 GLY A N 1
ATOM 588 C CA . GLY A 1 72 ? 3.087 -5.313 -0.045 1.00 87.62 72 GLY A CA 1
ATOM 589 C C . GLY A 1 72 ? 3.112 -3.858 0.427 1.00 87.62 72 GLY A C 1
ATOM 590 O O . GLY A 1 72 ? 2.535 -3.530 1.461 1.00 87.62 72 GLY A O 1
ATOM 591 N N . PHE A 1 73 ? 3.791 -2.965 -0.296 1.00 89.44 73 PHE A N 1
ATOM 592 C CA . PHE A 1 73 ? 3.767 -1.530 0.004 1.00 89.44 73 PHE A CA 1
ATOM 593 C C . PHE A 1 73 ? 2.567 -0.831 -0.627 1.00 89.44 73 PHE A C 1
ATOM 595 O O . PHE A 1 73 ? 2.065 0.152 -0.074 1.00 89.44 73 PHE A O 1
ATOM 602 N N . ILE A 1 74 ? 2.100 -1.343 -1.765 1.00 87.69 74 ILE A N 1
ATOM 603 C CA . ILE A 1 74 ? 0.970 -0.804 -2.515 1.00 87.69 74 ILE A CA 1
ATOM 604 C C . ILE A 1 74 ? -0.073 -1.900 -2.703 1.00 87.69 74 ILE A C 1
ATOM 606 O O . ILE A 1 74 ? 0.251 -3.042 -3.014 1.00 87.69 74 ILE A O 1
ATOM 610 N N . SER A 1 75 ? -1.341 -1.528 -2.555 1.00 85.06 75 SER A N 1
ATOM 611 C CA . SER A 1 75 ? -2.482 -2.352 -2.947 1.00 85.06 75 SER A CA 1
ATOM 612 C C . SER A 1 75 ? -3.384 -1.575 -3.899 1.00 85.06 75 SER A C 1
ATOM 614 O O . SER A 1 75 ? -3.429 -0.344 -3.866 1.00 85.06 75 SER A O 1
ATOM 616 N N . THR A 1 76 ? -4.111 -2.281 -4.763 1.00 80.50 76 THR A N 1
ATOM 617 C CA . THR A 1 76 ? -5.069 -1.652 -5.676 1.00 80.50 76 THR A CA 1
ATOM 618 C C . THR A 1 76 ? -6.472 -1.722 -5.093 1.00 80.50 76 THR A C 1
ATOM 620 O O . THR A 1 76 ? -7.033 -2.803 -4.934 1.00 80.50 76 THR A O 1
ATOM 623 N N . GLN A 1 77 ? -7.089 -0.566 -4.847 1.00 72.94 77 GLN A N 1
ATOM 624 C CA . GLN A 1 77 ? -8.511 -0.494 -4.539 1.00 72.94 77 GLN A CA 1
ATOM 625 C C . GLN A 1 77 ? -9.312 -0.401 -5.841 1.00 72.94 77 GLN A C 1
ATOM 627 O O . GLN A 1 77 ? -9.142 0.527 -6.637 1.00 72.94 77 GLN A O 1
ATOM 632 N N . ARG A 1 78 ? -10.228 -1.348 -6.054 1.00 72.44 78 ARG A N 1
ATOM 633 C CA . ARG A 1 78 ? -11.268 -1.235 -7.084 1.00 72.44 78 ARG A CA 1
ATOM 634 C C . ARG A 1 78 ? -12.490 -0.598 -6.432 1.00 72.44 78 ARG A C 1
ATOM 636 O O . ARG A 1 78 ? -13.029 -1.139 -5.467 1.00 72.44 78 ARG A O 1
ATOM 643 N N . ARG A 1 79 ? -12.930 0.565 -6.920 1.00 63.16 79 ARG A N 1
ATOM 644 C CA . ARG A 1 79 ? -14.203 1.133 -6.454 1.00 63.16 79 ARG A CA 1
ATOM 645 C C . ARG A 1 79 ? -15.334 0.219 -6.921 1.00 63.16 79 ARG A C 1
ATOM 647 O O . ARG A 1 79 ? -15.395 -0.112 -8.104 1.00 63.16 79 ARG A O 1
ATOM 654 N N . LYS A 1 80 ? -16.243 -0.151 -6.012 1.00 57.84 80 LYS A N 1
ATOM 655 C CA . LYS A 1 80 ? -17.569 -0.623 -6.421 1.00 57.84 80 LYS A CA 1
ATOM 656 C C . LYS A 1 80 ? -18.176 0.475 -7.285 1.00 57.84 80 LYS A C 1
ATOM 658 O O . LYS A 1 80 ? -18.257 1.622 -6.842 1.00 57.84 80 LYS A O 1
ATOM 663 N N . ARG A 1 81 ? -18.574 0.140 -8.510 1.00 54.50 81 ARG A N 1
ATOM 664 C CA . ARG A 1 81 ? -19.511 0.981 -9.246 1.00 54.50 81 ARG A CA 1
ATOM 665 C C . ARG A 1 81 ? -20.789 0.960 -8.408 1.00 54.50 81 ARG A C 1
ATOM 667 O O . ARG A 1 81 ? -21.389 -0.098 -8.256 1.00 54.50 81 ARG A O 1
ATOM 674 N N . LEU A 1 82 ? -21.097 2.077 -7.752 1.00 48.59 82 LEU A N 1
ATOM 675 C CA . LEU A 1 82 ? -22.422 2.303 -7.187 1.00 48.59 82 LEU A CA 1
ATOM 676 C C . LEU A 1 82 ? -23.347 2.381 -8.405 1.00 48.59 82 LEU A C 1
ATOM 678 O O . LEU A 1 82 ? -23.311 3.372 -9.132 1.00 48.59 82 LEU A O 1
ATOM 682 N N . LEU A 1 83 ? -24.012 1.270 -8.715 1.00 49.41 83 LEU A N 1
ATOM 683 C CA . LEU A 1 83 ? -25.295 1.311 -9.404 1.00 49.41 83 LEU A CA 1
ATOM 684 C C . LEU A 1 83 ? -26.356 1.590 -8.342 1.00 49.41 83 LEU A C 1
ATOM 686 O O . LEU A 1 83 ? -26.202 1.029 -7.230 1.00 49.41 83 LEU A O 1
#

Sequence (83 aa):
MKSQQVDVNTEVGVVRDVGLREVRIYTDYGRCSRPLFIVDKQRLLIKKKDIHELQQRDSTEEGRWSDLVSKGFISTQRRKRLL

InterPro domains:
  IPR007646 RNA polymerase Rpb2, domain 4 [PF04566] (5-40)

Foldseek 3Di:
DDPPPPPDPLQWDWDQDPVVRDIDIDNDPDFDWDKDFDDDPNHTPDDPVLVVVLVPDPDDPPPSVVVCVVVRGIHIDGDDPPD

Organism: Trifolium subterraneum (NCBI:txid3900)

Secondary structure (DSSP, 8-state):
---------TT-EEEEETTTTEEEEE--TTPPEEEEE-EETTEES--HHHHHHHHT--S-STTHHHHHHHTTSEEEEEPP---

pLDDT: mean 75.68, std 16.21, range [24.94, 94.25]

Radius of gyration: 15.38 Å; chains: 1; bounding box: 45×23×31 Å